Protein AF-A0A960V5Y6-F1 (afdb_monomer)

Nearest PDB structures (foldseek):
  6xqd-assembly1_12  TM=8.195E-01  e=4.741E+00  Thermus thermophilus HB8
  6xqe-assembly1_12  TM=5.450E-01  e=2.689E+00  Thermus thermophilus HB8

Radius of gyration: 12.06 Å; Cα contacts (8 Å, |Δi|>4): 29; chains: 1; bounding box: 36×32×21 Å

Foldseek 3Di:
DDDPPPVVVLLVVLLPDDLVRLVVVLVVCCVVVVDLPDPSSVSSVVNNVVVVVVD

Structure (mmCIF, N/CA/C/O backbone):
data_AF-A0A960V5Y6-F1
#
_entry.id   AF-A0A960V5Y6-F1
#
loop_
_atom_site.group_PDB
_atom_site.id
_atom_site.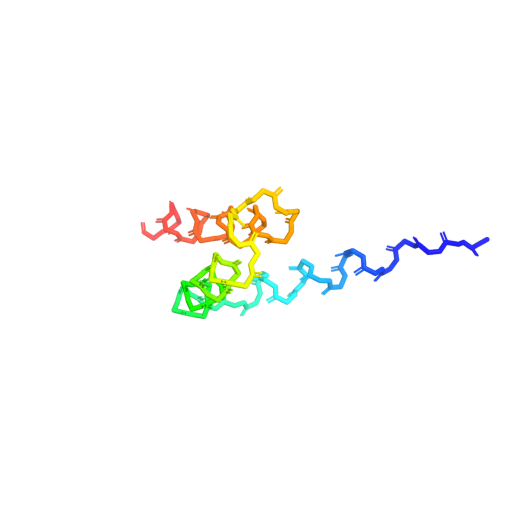type_symbol
_atom_site.label_atom_id
_atom_site.label_alt_id
_atom_site.label_comp_id
_atom_site.label_asym_id
_atom_site.label_entity_id
_atom_site.label_seq_id
_atom_site.pdbx_PDB_ins_code
_atom_site.Cartn_x
_atom_site.Cartn_y
_atom_site.Cartn_z
_atom_site.occupancy
_atom_site.B_iso_or_equiv
_atom_site.auth_seq_id
_atom_site.auth_comp_id
_atom_site.auth_asym_id
_atom_site.auth_atom_id
_atom_site.pdbx_PDB_model_num
ATOM 1 N N . MET A 1 1 ? 23.190 -22.767 1.269 1.00 45.97 1 MET A N 1
ATOM 2 C CA . MET A 1 1 ? 22.282 -21.924 2.077 1.00 45.97 1 MET A CA 1
ATOM 3 C C . MET A 1 1 ? 22.407 -20.502 1.557 1.00 45.97 1 MET A C 1
ATOM 5 O O . MET A 1 1 ? 23.450 -19.906 1.780 1.00 45.97 1 MET A O 1
ATOM 9 N N . ALA A 1 2 ? 21.437 -19.997 0.794 1.00 45.47 2 ALA A N 1
ATOM 10 C CA . ALA A 1 2 ? 21.503 -18.646 0.235 1.00 45.47 2 ALA A CA 1
ATOM 11 C C . ALA A 1 2 ? 20.102 -18.013 0.177 1.00 45.47 2 ALA A C 1
ATOM 13 O O . ALA A 1 2 ? 19.231 -18.501 -0.528 1.00 45.47 2 ALA A O 1
ATOM 14 N N . ASP A 1 3 ? 19.945 -16.967 0.990 1.00 44.78 3 ASP A N 1
ATOM 15 C CA . ASP A 1 3 ? 19.049 -15.811 0.861 1.00 44.78 3 ASP A CA 1
ATOM 16 C C . ASP A 1 3 ? 17.563 -16.023 0.498 1.00 44.78 3 ASP A C 1
ATOM 18 O O . ASP A 1 3 ? 17.104 -15.621 -0.560 1.00 44.78 3 ASP A O 1
ATOM 22 N N . GLU A 1 4 ? 16.762 -16.553 1.430 1.00 50.62 4 GLU A N 1
ATOM 23 C CA . GLU A 1 4 ? 15.282 -16.527 1.330 1.00 50.62 4 GLU A CA 1
ATOM 24 C C . GLU A 1 4 ? 14.637 -15.541 2.334 1.00 50.62 4 GLU A C 1
ATOM 26 O O . GLU A 1 4 ? 13.444 -15.561 2.623 1.00 50.62 4 GLU A O 1
ATOM 31 N N . SER A 1 5 ? 15.437 -14.667 2.954 1.00 51.16 5 SER A N 1
ATOM 32 C CA . SER A 1 5 ? 15.015 -13.916 4.150 1.00 51.16 5 SER A CA 1
ATOM 33 C C . SER A 1 5 ? 14.797 -12.419 3.944 1.00 51.16 5 SER A C 1
ATOM 35 O O . SER A 1 5 ? 14.330 -11.738 4.864 1.00 51.16 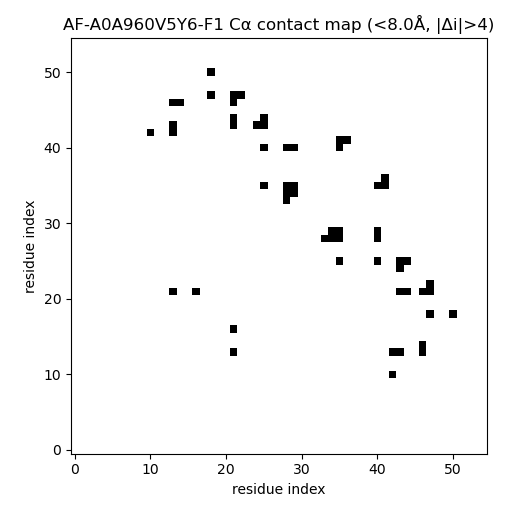5 SER A O 1
ATOM 37 N N . THR A 1 6 ? 15.126 -11.871 2.777 1.00 52.50 6 THR A N 1
ATOM 38 C CA . THR A 1 6 ? 15.064 -10.423 2.540 1.00 52.50 6 THR A CA 1
ATOM 39 C C . THR A 1 6 ? 13.694 -9.974 2.022 1.00 52.50 6 THR A C 1
ATOM 41 O O . THR A 1 6 ? 13.182 -8.950 2.484 1.00 52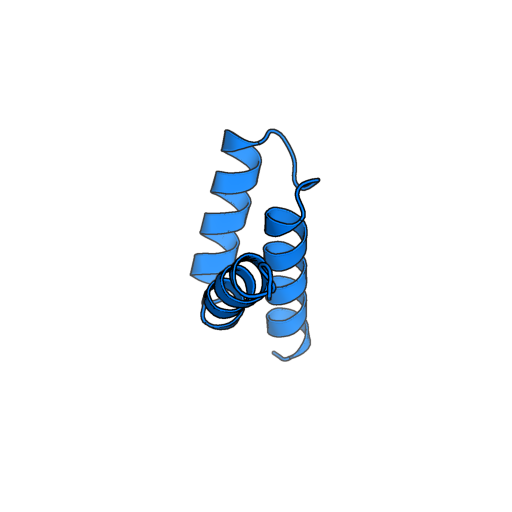.50 6 THR A O 1
ATOM 44 N N . GLU A 1 7 ? 13.031 -10.761 1.174 1.00 50.84 7 GLU A N 1
ATOM 45 C CA . GLU A 1 7 ? 11.686 -10.450 0.660 1.00 50.84 7 GLU A CA 1
ATOM 46 C C . GLU A 1 7 ? 10.586 -10.683 1.708 1.00 50.84 7 GLU A C 1
ATOM 48 O O . GLU A 1 7 ? 9.752 -9.807 1.953 1.00 50.84 7 GLU A O 1
ATOM 53 N N . ALA A 1 8 ? 10.652 -11.793 2.452 1.00 53.72 8 ALA A N 1
ATOM 54 C CA . ALA A 1 8 ? 9.687 -12.103 3.510 1.00 53.72 8 ALA A CA 1
ATOM 55 C C . ALA A 1 8 ? 9.674 -11.058 4.648 1.00 53.72 8 ALA A C 1
ATOM 57 O O . ALA A 1 8 ? 8.630 -10.778 5.248 1.00 53.72 8 ALA A O 1
ATOM 58 N N . LYS A 1 9 ? 10.824 -10.434 4.949 1.00 55.22 9 LYS A N 1
ATOM 59 C CA . LYS A 1 9 ? 10.922 -9.369 5.964 1.00 55.22 9 LYS A CA 1
ATOM 60 C C . LYS A 1 9 ? 10.277 -8.059 5.512 1.00 55.22 9 LYS A C 1
ATOM 62 O O . LYS A 1 9 ? 9.705 -7.362 6.350 1.00 55.22 9 LYS A O 1
ATOM 67 N N . LYS A 1 10 ? 10.348 -7.723 4.221 1.00 54.84 10 LYS A N 1
ATOM 68 C CA . LYS A 1 10 ? 9.724 -6.507 3.674 1.00 54.84 10 LYS A CA 1
ATOM 69 C C . LYS A 1 10 ? 8.198 -6.625 3.709 1.00 54.84 10 LYS A C 1
ATOM 71 O O . LYS A 1 10 ? 7.538 -5.727 4.229 1.00 54.84 10 LYS A O 1
ATOM 76 N N . ASN A 1 11 ? 7.656 -7.782 3.329 1.00 63.34 11 ASN A N 1
ATOM 77 C CA . ASN A 1 11 ? 6.208 -8.024 3.344 1.00 63.34 11 ASN A CA 1
ATOM 78 C C . ASN A 1 11 ? 5.629 -8.066 4.770 1.00 63.34 11 ASN A C 1
ATOM 80 O O . ASN A 1 11 ? 4.519 -7.591 5.007 1.00 63.34 11 ASN A O 1
ATOM 84 N N . LYS A 1 12 ? 6.403 -8.533 5.764 1.00 64.50 12 LYS A N 1
ATOM 85 C CA . LYS A 1 12 ? 6.000 -8.466 7.182 1.00 64.50 12 LYS A CA 1
ATOM 86 C C . LYS A 1 12 ? 5.781 -7.042 7.693 1.00 64.50 12 LYS A C 1
ATOM 88 O O . LYS A 1 12 ? 4.970 -6.872 8.598 1.00 64.50 12 LYS A O 1
ATOM 93 N N . LYS A 1 13 ? 6.495 -6.038 7.171 1.00 77.31 13 LYS A N 1
ATOM 94 C CA . LYS A 1 13 ? 6.279 -4.638 7.573 1.00 77.31 13 LYS A CA 1
ATOM 95 C C . LYS A 1 13 ? 4.979 -4.096 6.989 1.00 77.31 13 LYS A C 1
ATOM 97 O O . LYS A 1 13 ? 4.190 -3.539 7.736 1.00 77.31 13 LYS A O 1
ATOM 102 N N . ILE A 1 14 ? 4.726 -4.350 5.705 1.00 82.50 14 ILE A N 1
ATOM 103 C CA . ILE A 1 14 ? 3.497 -3.940 5.007 1.00 82.50 14 ILE A CA 1
ATOM 104 C C . ILE A 1 14 ? 2.259 -4.548 5.678 1.00 82.50 14 ILE A C 1
ATOM 106 O O . ILE A 1 14 ? 1.293 -3.849 5.952 1.00 82.50 14 ILE A O 1
ATOM 110 N N . ASN A 1 15 ? 2.318 -5.830 6.053 1.00 80.25 15 ASN A N 1
ATOM 111 C CA . ASN A 1 15 ? 1.208 -6.506 6.732 1.00 80.25 15 ASN A CA 1
ATOM 112 C C . ASN A 1 15 ? 0.873 -5.956 8.125 1.00 80.25 15 ASN A C 1
ATOM 114 O O . ASN A 1 15 ? -0.219 -6.236 8.623 1.00 80.25 15 ASN A O 1
ATOM 118 N N . LYS A 1 16 ? 1.809 -5.228 8.745 1.00 83.31 16 LYS A N 1
ATOM 119 C CA . LYS A 1 16 ? 1.641 -4.566 10.044 1.00 83.31 16 LYS A CA 1
ATOM 120 C C . LYS A 1 16 ? 1.257 -3.089 9.919 1.00 83.31 16 LYS A C 1
ATOM 122 O O . LYS A 1 16 ? 0.954 -2.493 10.945 1.00 83.31 16 LYS A O 1
ATOM 127 N N . MET A 1 17 ? 1.293 -2.511 8.715 1.00 84.25 17 MET A N 1
ATOM 128 C CA . MET A 1 17 ? 0.886 -1.125 8.490 1.00 84.25 17 MET A CA 1
ATOM 129 C C . MET A 1 17 ? -0.635 -0.996 8.550 1.00 84.25 17 MET A C 1
ATOM 131 O O . MET A 1 17 ? -1.375 -1.860 8.073 1.00 84.25 17 MET A O 1
ATOM 135 N N . SER A 1 18 ? -1.082 0.112 9.125 1.00 86.62 18 SER A N 1
ATOM 136 C CA . SER A 1 18 ? -2.475 0.554 9.096 1.00 86.62 18 SER A CA 1
ATOM 137 C C . SER A 1 18 ? -2.854 1.159 7.734 1.00 86.62 18 SER A C 1
ATOM 139 O O . SER A 1 18 ? -1.983 1.500 6.935 1.00 86.62 18 SER A O 1
ATOM 141 N N . LEU A 1 19 ? -4.154 1.322 7.456 1.00 85.69 19 LEU A N 1
ATOM 142 C CA . LEU A 1 19 ? -4.641 1.914 6.196 1.00 85.69 19 LEU A CA 1
ATOM 143 C C . LEU A 1 19 ? -4.021 3.291 5.904 1.00 85.69 19 LEU A C 1
ATOM 145 O O . LEU A 1 19 ? -3.636 3.566 4.771 1.00 85.69 19 LEU A O 1
ATOM 149 N N . THR A 1 20 ? -3.867 4.133 6.927 1.00 87.19 20 THR A N 1
ATOM 150 C CA . THR A 1 20 ? -3.259 5.468 6.808 1.00 87.19 20 THR A CA 1
ATOM 151 C C . THR A 1 20 ? -1.767 5.405 6.488 1.00 87.19 20 THR A C 1
ATOM 153 O O . THR A 1 20 ? -1.273 6.187 5.676 1.00 87.19 20 THR A O 1
ATOM 156 N N . GLU A 1 21 ? -1.042 4.458 7.085 1.00 87.62 21 GLU A N 1
ATOM 157 C CA . GLU A 1 21 ? 0.376 4.237 6.789 1.00 87.62 21 GLU A CA 1
ATOM 158 C C . GLU A 1 21 ? 0.589 3.667 5.386 1.00 87.62 21 GLU A C 1
ATOM 160 O O . GLU A 1 21 ? 1.526 4.077 4.701 1.00 87.62 21 GLU A O 1
ATOM 165 N N . LEU A 1 22 ? -0.287 2.762 4.939 1.00 88.81 22 LEU A N 1
ATOM 166 C CA . LEU A 1 22 ? -0.261 2.227 3.580 1.00 88.81 22 LEU A CA 1
ATOM 167 C C . LEU A 1 22 ? -0.495 3.336 2.555 1.00 88.81 22 LEU A C 1
ATOM 169 O O . LEU A 1 22 ? 0.258 3.421 1.591 1.00 88.81 22 LEU A O 1
ATOM 173 N N . ASP A 1 23 ? -1.465 4.224 2.780 1.00 89.75 23 ASP A N 1
ATOM 174 C CA . ASP A 1 23 ? -1.742 5.346 1.876 1.00 89.75 23 ASP A CA 1
ATOM 175 C C . ASP A 1 23 ? -0.544 6.306 1.772 1.00 89.75 23 ASP A C 1
ATOM 177 O O . ASP A 1 23 ? -0.097 6.652 0.677 1.00 89.75 23 ASP A O 1
ATOM 181 N N . ALA A 1 24 ? 0.057 6.657 2.914 1.00 90.69 24 ALA A N 1
ATOM 182 C CA . ALA A 1 24 ? 1.259 7.485 2.954 1.00 90.69 24 ALA A CA 1
ATOM 183 C C . ALA A 1 24 ? 2.459 6.808 2.268 1.00 90.69 24 ALA A C 1
ATOM 185 O O . ALA A 1 24 ? 3.245 7.470 1.587 1.00 90.69 24 ALA A O 1
ATOM 186 N N . ALA A 1 25 ? 2.611 5.492 2.431 1.00 88.88 25 ALA A N 1
ATOM 187 C CA . ALA A 1 25 ? 3.663 4.723 1.779 1.00 88.88 25 ALA A CA 1
ATOM 188 C C . ALA A 1 25 ? 3.440 4.611 0.264 1.00 88.88 25 ALA A C 1
ATOM 190 O O . ALA A 1 25 ? 4.413 4.711 -0.482 1.00 88.88 25 ALA A O 1
ATOM 191 N N . ILE A 1 26 ? 2.196 4.446 -0.198 1.00 89.25 26 ILE A N 1
ATOM 192 C CA . ILE A 1 26 ? 1.842 4.424 -1.625 1.00 89.25 26 ILE A CA 1
ATOM 193 C C . ILE A 1 26 ? 2.173 5.775 -2.253 1.00 89.25 26 ILE A C 1
ATOM 195 O O . ILE A 1 26 ? 2.921 5.791 -3.225 1.00 89.25 26 ILE A O 1
ATOM 199 N N . LYS A 1 27 ? 1.739 6.891 -1.647 1.00 89.94 27 LYS A N 1
ATOM 200 C CA . LYS A 1 27 ? 2.052 8.245 -2.138 1.00 89.94 27 LYS A CA 1
ATOM 201 C C . LYS A 1 27 ? 3.552 8.484 -2.252 1.00 89.94 27 LYS A C 1
ATOM 203 O O . LYS A 1 27 ? 4.030 8.825 -3.325 1.00 89.94 27 LYS A O 1
ATOM 208 N N . LYS A 1 28 ? 4.315 8.182 -1.197 1.00 89.19 28 LYS A N 1
ATOM 209 C CA . LYS A 1 28 ? 5.782 8.285 -1.243 1.00 89.19 28 LYS A CA 1
ATOM 210 C C . LYS A 1 28 ? 6.387 7.404 -2.330 1.00 89.19 28 LYS A C 1
ATOM 212 O O . LYS A 1 28 ? 7.322 7.811 -3.007 1.00 89.19 28 LYS A O 1
ATOM 217 N N . THR A 1 29 ? 5.888 6.181 -2.487 1.00 86.88 29 THR A N 1
ATOM 218 C CA . THR A 1 29 ? 6.407 5.262 -3.506 1.00 86.88 29 THR A CA 1
ATOM 219 C C . THR A 1 29 ? 6.097 5.776 -4.909 1.00 86.88 29 THR A C 1
ATOM 221 O O . THR A 1 29 ? 6.950 5.686 -5.783 1.00 86.88 29 THR A O 1
ATOM 224 N N . GLU A 1 30 ? 4.927 6.370 -5.119 1.00 86.75 30 GLU A N 1
ATOM 225 C CA . GLU A 1 30 ? 4.537 6.994 -6.381 1.00 86.75 30 GLU A CA 1
ATOM 226 C C . GLU A 1 30 ? 5.391 8.230 -6.698 1.00 86.75 30 GLU A C 1
ATOM 228 O O . GLU A 1 30 ? 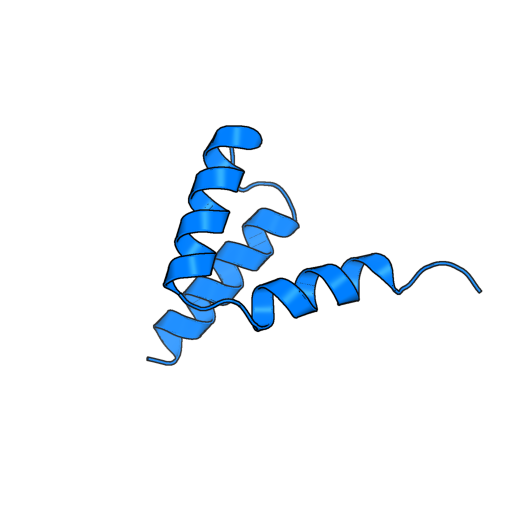5.908 8.337 -7.807 1.00 86.75 30 GLU A O 1
ATOM 233 N N . GLU A 1 31 ? 5.632 9.098 -5.711 1.00 86.56 31 GLU A N 1
ATOM 234 C CA . GLU A 1 31 ? 6.477 10.293 -5.843 1.00 86.56 31 GLU A CA 1
ATOM 235 C C . GLU A 1 31 ? 7.949 9.948 -6.109 1.00 86.56 31 GLU A C 1
ATOM 237 O O . GLU A 1 31 ? 8.595 10.581 -6.939 1.00 86.56 31 GLU A O 1
ATOM 242 N N . HIS A 1 32 ? 8.490 8.938 -5.423 1.00 83.38 32 HIS A N 1
ATOM 243 C CA . HIS A 1 32 ? 9.903 8.568 -5.537 1.00 83.38 32 HIS A CA 1
ATOM 244 C C . HIS A 1 32 ? 10.202 7.608 -6.694 1.00 83.38 32 HIS A C 1
ATOM 246 O O . HIS A 1 32 ? 11.310 7.635 -7.226 1.00 83.38 32 HIS A O 1
ATOM 252 N N . MET A 1 33 ? 9.265 6.728 -7.058 1.00 77.44 33 MET A N 1
ATOM 253 C CA . MET A 1 33 ? 9.467 5.713 -8.104 1.00 77.44 33 MET A CA 1
ATOM 254 C C . MET A 1 33 ? 8.747 6.042 -9.416 1.00 77.44 33 MET A C 1
ATOM 256 O O . MET A 1 33 ? 8.839 5.253 -10.354 1.00 77.44 33 MET A O 1
ATOM 260 N N . HIS A 1 34 ? 8.040 7.178 -9.491 1.00 75.44 34 HIS A N 1
ATOM 261 C CA . HIS A 1 34 ? 7.238 7.603 -10.646 1.00 75.44 34 HIS A CA 1
ATOM 262 C C . HIS A 1 34 ? 6.279 6.512 -11.154 1.00 75.44 34 HIS A C 1
ATOM 264 O O . HIS A 1 34 ? 6.010 6.396 -12.350 1.00 75.44 34 HIS A O 1
ATOM 270 N N . GLY A 1 35 ? 5.776 5.678 -10.240 1.00 75.12 35 GLY A N 1
ATOM 271 C CA . GLY A 1 35 ? 4.842 4.614 -10.572 1.00 75.12 35 GLY A CA 1
ATOM 272 C C . GLY A 1 35 ? 4.783 3.486 -9.549 1.00 75.12 35 GLY A C 1
ATOM 273 O O . GLY A 1 35 ? 5.695 3.251 -8.759 1.00 75.12 35 GLY A O 1
ATOM 274 N N . LEU A 1 36 ? 3.687 2.732 -9.609 1.00 79.38 36 LEU A N 1
ATOM 275 C CA . LEU A 1 36 ? 3.399 1.611 -8.708 1.00 79.38 36 LEU A CA 1
ATOM 276 C C . LEU A 1 36 ? 3.816 0.254 -9.306 1.00 79.38 36 LEU A C 1
ATOM 278 O O . LEU A 1 36 ? 3.230 -0.790 -9.023 1.00 79.38 36 LEU A O 1
ATOM 282 N N . THR A 1 37 ? 4.832 0.255 -10.169 1.00 79.19 37 THR A N 1
ATOM 283 C CA . THR A 1 37 ? 5.263 -0.938 -10.915 1.00 79.19 37 THR A CA 1
ATOM 284 C C . THR A 1 37 ? 6.165 -1.863 -10.099 1.00 79.19 37 THR A C 1
ATOM 286 O O . THR A 1 37 ? 6.246 -3.052 -10.406 1.00 79.19 37 THR A O 1
ATOM 289 N N . SER A 1 38 ? 6.802 -1.345 -9.044 1.00 82.00 38 SER A N 1
ATOM 290 C CA . SER A 1 38 ? 7.684 -2.108 -8.158 1.00 82.00 38 SER A CA 1
ATOM 291 C C . SER A 1 38 ? 6.917 -3.145 -7.332 1.00 82.00 38 SER A C 1
ATOM 293 O O . SER A 1 38 ? 5.788 -2.907 -6.901 1.00 82.00 38 SER A O 1
ATOM 295 N N . ALA A 1 39 ? 7.558 -4.282 -7.042 1.00 82.69 39 ALA A N 1
ATOM 296 C CA . ALA A 1 39 ? 6.998 -5.335 -6.189 1.00 82.69 39 ALA A CA 1
ATOM 297 C C . ALA A 1 39 ? 6.551 -4.801 -4.815 1.00 82.69 39 ALA A C 1
ATOM 299 O O . ALA A 1 39 ? 5.522 -5.218 -4.288 1.00 82.69 39 ALA A O 1
ATOM 300 N N . TYR A 1 40 ? 7.279 -3.818 -4.273 1.00 84.19 40 TYR A N 1
ATOM 301 C CA . TYR A 1 40 ? 6.919 -3.145 -3.025 1.00 84.19 40 TYR A CA 1
ATOM 302 C C . TYR A 1 40 ? 5.619 -2.337 -3.149 1.00 84.19 40 TYR A C 1
ATOM 304 O O . TYR A 1 40 ? 4.727 -2.476 -2.317 1.00 84.19 40 TYR A O 1
ATOM 312 N N . ALA A 1 41 ? 5.480 -1.547 -4.216 1.00 85.19 41 ALA A N 1
ATOM 313 C CA . ALA A 1 41 ? 4.285 -0.746 -4.472 1.00 85.19 41 ALA A CA 1
ATOM 314 C C . ALA A 1 41 ? 3.043 -1.628 -4.655 1.00 85.19 41 ALA A C 1
ATOM 316 O O . ALA A 1 41 ? 2.000 -1.377 -4.055 1.00 85.19 41 ALA A O 1
ATOM 317 N N . ARG A 1 42 ? 3.181 -2.719 -5.420 1.00 86.81 42 ARG A N 1
ATOM 318 C CA . ARG A 1 42 ? 2.115 -3.713 -5.606 1.00 86.81 42 ARG A CA 1
ATOM 319 C C . ARG A 1 42 ? 1.691 -4.343 -4.283 1.00 86.81 42 ARG A C 1
ATOM 321 O O . ARG A 1 42 ? 0.499 -4.494 -4.046 1.00 86.81 42 ARG A O 1
ATOM 328 N N . ALA A 1 43 ? 2.645 -4.666 -3.409 1.00 87.25 43 ALA A N 1
ATOM 329 C CA . ALA A 1 43 ? 2.349 -5.217 -2.091 1.00 87.25 43 ALA A CA 1
ATOM 330 C C . ALA A 1 43 ? 1.617 -4.213 -1.180 1.00 87.25 43 ALA A C 1
ATOM 332 O O . ALA A 1 43 ? 0.697 -4.611 -0.468 1.00 87.25 43 ALA A O 1
ATOM 333 N N . LEU A 1 44 ? 1.972 -2.921 -1.224 1.00 88.19 44 LEU A N 1
ATOM 334 C CA . LEU A 1 44 ? 1.259 -1.870 -0.485 1.00 88.19 44 LEU A CA 1
ATOM 335 C C . LEU A 1 44 ? -0.202 -1.739 -0.942 1.00 88.19 44 LEU A C 1
ATOM 337 O O . LEU A 1 44 ? -1.107 -1.729 -0.110 1.00 88.19 44 LEU A O 1
ATOM 341 N N . VAL A 1 45 ? -0.430 -1.678 -2.259 1.00 88.25 45 VAL A N 1
ATOM 342 C CA . VAL A 1 45 ? -1.776 -1.566 -2.845 1.00 88.25 45 VAL A CA 1
ATOM 343 C C . VAL A 1 45 ? -2.606 -2.812 -2.549 1.00 88.25 45 VAL A C 1
ATOM 345 O O . VAL A 1 45 ? -3.747 -2.689 -2.113 1.00 88.25 45 VAL A O 1
ATOM 348 N N . ALA A 1 46 ? -2.029 -4.005 -2.720 1.00 89.06 46 ALA A N 1
ATOM 349 C CA . ALA A 1 46 ? -2.707 -5.260 -2.410 1.00 89.06 46 ALA A CA 1
ATOM 350 C C . ALA A 1 46 ? -3.130 -5.316 -0.938 1.00 89.06 46 ALA A C 1
ATOM 352 O O . ALA A 1 46 ? -4.276 -5.641 -0.642 1.00 89.06 46 ALA A O 1
ATOM 353 N N . ARG A 1 47 ? -2.243 -4.928 -0.011 1.00 88.06 47 ARG A N 1
ATOM 354 C CA . ARG A 1 47 ? -2.566 -4.944 1.417 1.00 88.06 47 ARG A CA 1
ATOM 355 C C . ARG A 1 47 ? -3.630 -3.919 1.799 1.00 88.06 47 ARG A C 1
ATOM 357 O O . ARG A 1 47 ? -4.461 -4.201 2.659 1.00 88.06 47 ARG A O 1
ATOM 364 N N . LYS A 1 48 ? -3.611 -2.746 1.163 1.00 87.81 48 LYS A N 1
ATOM 365 C CA . LYS A 1 48 ? -4.652 -1.731 1.338 1.00 87.81 48 LYS A CA 1
ATOM 366 C C . LYS A 1 48 ? -6.005 -2.278 0.876 1.00 87.81 48 LYS A C 1
ATOM 368 O O . LYS A 1 48 ? -6.946 -2.270 1.662 1.00 87.81 48 LYS A O 1
ATOM 373 N N . ALA A 1 49 ? -6.060 -2.848 -0.327 1.00 88.62 49 ALA A N 1
ATOM 374 C CA . ALA A 1 49 ? -7.270 -3.454 -0.875 1.00 88.62 49 ALA A CA 1
ATOM 375 C C . ALA A 1 49 ? -7.799 -4.609 -0.006 1.00 88.62 49 ALA A C 1
ATOM 377 O O . ALA A 1 49 ? -9.002 -4.715 0.195 1.00 88.62 49 ALA A O 1
ATOM 378 N N . GLU A 1 50 ? -6.923 -5.445 0.564 1.00 87.25 50 GLU A N 1
ATOM 379 C CA . GLU A 1 50 ? -7.325 -6.490 1.519 1.00 87.25 50 GLU A CA 1
ATOM 380 C C . GLU A 1 50 ? -7.951 -5.921 2.801 1.00 87.25 50 GLU A C 1
ATOM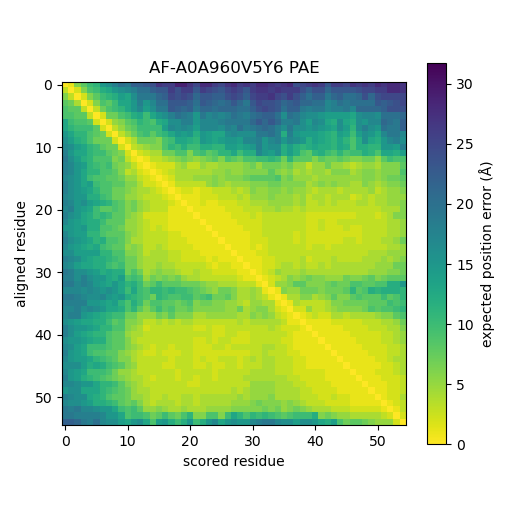 382 O O . GLU A 1 50 ? -8.909 -6.489 3.323 1.00 87.25 50 GLU A O 1
ATOM 387 N N . LEU A 1 51 ? -7.403 -4.829 3.341 1.00 84.69 51 LEU A N 1
ATOM 388 C CA . LEU A 1 51 ? -7.932 -4.182 4.544 1.00 84.69 51 LEU A CA 1
ATOM 389 C C . LEU A 1 51 ? -9.266 -3.480 4.273 1.00 84.69 51 LEU A C 1
ATOM 391 O O . LEU A 1 51 ? -10.163 -3.558 5.110 1.00 84.69 51 LEU A O 1
ATOM 395 N N . GLU A 1 52 ? -9.412 -2.845 3.110 1.00 85.06 52 GLU A N 1
ATOM 396 C CA . GLU A 1 52 ? -10.668 -2.231 2.664 1.00 85.06 52 GLU A CA 1
ATOM 397 C C . GLU A 1 52 ? -11.743 -3.289 2.385 1.00 85.06 52 GLU A C 1
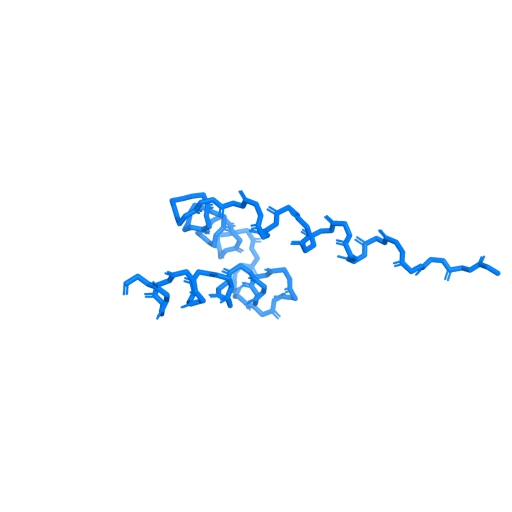ATOM 399 O O . GLU A 1 52 ? -12.869 -3.133 2.834 1.00 85.06 52 GLU A O 1
ATOM 404 N N . ALA A 1 53 ? -11.398 -4.400 1.727 1.00 84.56 53 ALA A N 1
ATOM 405 C CA . ALA A 1 53 ? -12.338 -5.491 1.445 1.00 84.56 53 ALA A CA 1
ATOM 406 C C . ALA A 1 53 ? -12.780 -6.264 2.699 1.00 84.56 53 ALA A C 1
ATOM 408 O O . ALA A 1 53 ? -13.788 -6.968 2.676 1.00 84.56 53 AL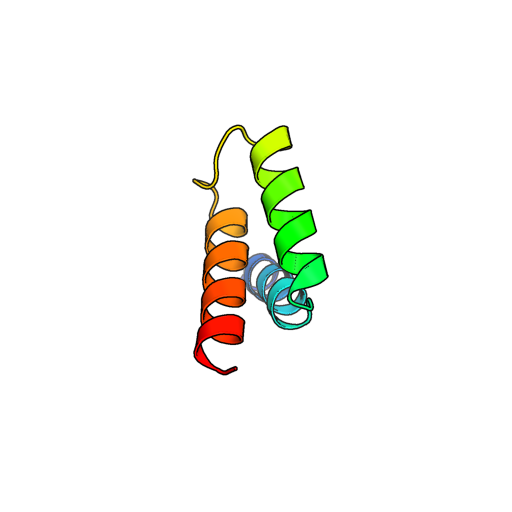A A O 1
ATOM 409 N N . ARG A 1 54 ? -12.001 -6.177 3.781 1.00 74.75 54 ARG A N 1
ATOM 410 C CA . ARG A 1 54 ? -12.307 -6.795 5.075 1.00 74.75 54 ARG A CA 1
ATOM 411 C C . ARG A 1 54 ? -13.093 -5.864 6.013 1.00 74.75 54 ARG A C 1
ATOM 413 O O . ARG A 1 54 ? -13.491 -6.323 7.085 1.00 74.75 54 ARG A O 1
ATOM 420 N N . SER A 1 55 ? -13.269 -4.594 5.642 1.00 54.25 55 SER A N 1
ATOM 421 C CA . SER A 1 55 ? -13.975 -3.578 6.435 1.00 54.25 55 SER A CA 1
ATOM 422 C C . SER A 1 55 ? -15.447 -3.462 6.055 1.00 54.25 55 SER A C 1
ATOM 424 O O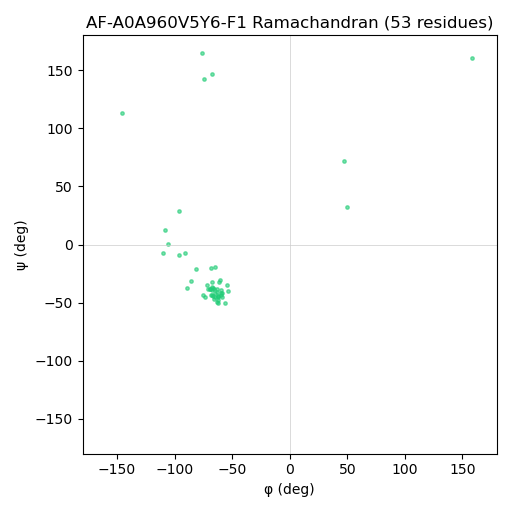 . SER A 1 55 ? -15.778 -3.703 4.876 1.00 54.25 55 SER A O 1
#

Secondary structure (DSSP, 8-state):
----SHHHHHHHHHTT--HHHHHHHHHHHHHHHSSS-SHHHHHHHHHHHHHHHT-

pLDDT: mean 77.33, std 14.4, range [44.78, 90.69]

Solvent-accessible surface area (backbone atoms only — not comparable to full-atom values): 3315 Å² total; per-residue (Å²): 140,83,88,82,62,68,65,61,55,55,52,55,52,58,75,68,50,50,69,69,53,34,52,55,50,46,52,51,40,33,71,75,61,77,42,63,81,48,73,68,42,44,50,37,52,52,53,42,50,52,55,57,72,72,101

Mean predicted a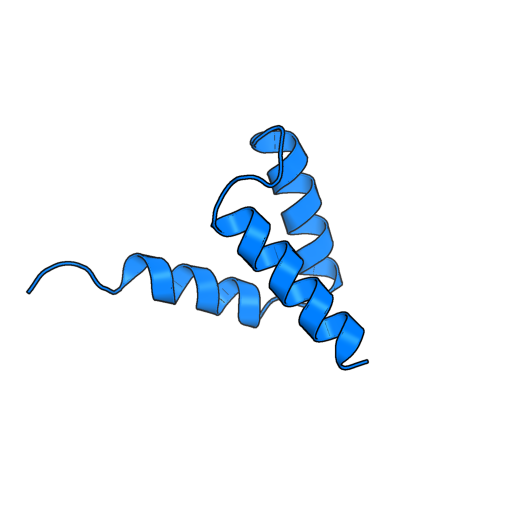ligned error: 7.92 Å

Sequence (55 aa):
MADESTEAKKNKKINKMSLTELDAAIKKTEEHMHGLTSAYARALVARKAELEARS